Protein AF-G3Y6K0-F1 (afdb_monomer_lite)

Foldseek 3Di:
DQVPLVVLCVVVVNQADQEAEDADDDPVVVSSVSRHGVNHEYEYQDDDDDPDNYDNDDLVVCCVPPVPVSVVVVVVVVVCVVVVVDDAWDDEAEDEPVCVVVLVVVVVVPDDGTYYYYDYPDPPDDDPVVVVVCVVCVVVVDDDDDADDDPPDPVSVVVVVVPDDDD

Organism: Aspergillus niger (strain ATCC 1015 / CBS 113.46 / FGSC A1144 / LSHB Ac4 / NCTC 3858a / NRRL 328 / USDA 3528.7) (NCBI:txid380704)

pLDDT: mean 79.9, std 13.68, range [40.19, 97.12]

Structure (mmCIF, N/CA/C/O backbone):
data_AF-G3Y6K0-F1
#
_entry.id   AF-G3Y6K0-F1
#
loop_
_atom_site.group_PDB
_atom_site.id
_atom_site.type_symbol
_atom_site.label_atom_id
_atom_site.label_alt_id
_atom_site.label_comp_id
_atom_site.label_asym_id
_atom_site.label_entity_id
_atom_site.label_seq_id
_atom_site.pdbx_PDB_ins_code
_atom_site.Cartn_x
_atom_site.Cartn_y
_atom_site.Cartn_z
_atom_site.occupancy
_atom_site.B_iso_or_equiv
_atom_site.auth_seq_id
_atom_site.auth_comp_id
_atom_site.auth_asym_id
_atom_site.auth_atom_id
_atom_site.pdbx_PDB_model_num
ATOM 1 N N . VAL A 1 1 ? -18.205 19.307 2.103 1.00 45.44 1 VAL A N 1
ATOM 2 C CA . VAL A 1 1 ? -17.067 18.348 2.089 1.00 45.44 1 VAL A CA 1
ATOM 3 C C . VAL A 1 1 ? -17.139 17.408 3.308 1.00 45.44 1 VAL A C 1
ATOM 5 O O . VAL A 1 1 ? -16.150 17.160 3.973 1.00 45.44 1 VAL A O 1
ATOM 8 N N . GLN A 1 2 ? -18.330 16.873 3.609 1.00 53.91 2 GLN A N 1
ATOM 9 C CA . GLN A 1 2 ? -18.616 16.049 4.804 1.00 53.91 2 GLN A CA 1
ATOM 10 C C . GLN A 1 2 ? -19.198 14.668 4.451 1.00 53.91 2 GLN A C 1
ATOM 12 O O . GLN A 1 2 ? -19.606 13.932 5.342 1.00 53.91 2 GLN A O 1
ATOM 17 N N . ALA A 1 3 ? -19.242 14.314 3.161 1.00 67.31 3 ALA A N 1
ATOM 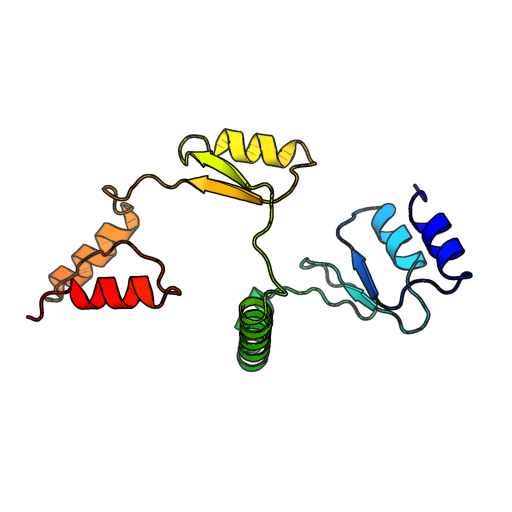18 C CA . ALA A 1 3 ? -20.104 13.247 2.652 1.00 67.31 3 ALA A CA 1
ATOM 19 C C . ALA A 1 3 ? -19.874 11.870 3.300 1.00 67.31 3 ALA A C 1
ATOM 21 O O . ALA A 1 3 ? -20.823 11.105 3.385 1.00 67.31 3 ALA A O 1
ATOM 22 N N . PHE A 1 4 ? -18.664 11.564 3.788 1.00 87.50 4 PHE A N 1
ATOM 23 C CA . PHE A 1 4 ? -18.390 10.296 4.476 1.00 87.50 4 PHE A CA 1
ATOM 24 C C . PHE A 1 4 ? -18.481 10.378 6.007 1.00 87.50 4 PHE A C 1
ATOM 26 O O . PHE A 1 4 ? -18.790 9.375 6.642 1.00 87.50 4 PHE A O 1
ATOM 33 N N . CYS A 1 5 ? -18.209 11.536 6.623 1.00 88.69 5 CYS A N 1
ATOM 34 C CA . CYS A 1 5 ? -18.057 11.580 8.079 1.00 88.69 5 CYS A CA 1
ATOM 35 C C . CYS A 1 5 ? -19.418 11.576 8.788 1.00 88.69 5 CYS A C 1
ATOM 37 O O . CYS A 1 5 ? -19.592 10.844 9.753 1.00 88.69 5 CYS A O 1
ATOM 39 N N . SER A 1 6 ? -20.427 12.277 8.255 1.00 89.06 6 SER A N 1
ATOM 40 C CA . SER A 1 6 ? -21.804 12.193 8.771 1.00 89.06 6 SER A CA 1
ATOM 41 C C . SER A 1 6 ? -22.369 10.761 8.776 1.00 89.06 6 SER A C 1
ATOM 43 O O . SER A 1 6 ? -22.760 10.312 9.853 1.00 89.06 6 SER A O 1
ATOM 45 N N . PRO A 1 7 ? -22.364 10.001 7.658 1.00 92.25 7 PRO A N 1
ATOM 46 C CA . PRO A 1 7 ? -22.871 8.627 7.674 1.00 92.25 7 PRO A CA 1
ATOM 47 C C . PRO A 1 7 ? -22.022 7.679 8.533 1.00 92.25 7 PRO A C 1
ATOM 49 O O . PRO A 1 7 ? -22.569 6.755 9.128 1.00 92.25 7 PRO A O 1
ATOM 52 N N . LEU A 1 8 ? -20.707 7.905 8.660 1.00 93.81 8 LEU A N 1
ATOM 53 C CA . LEU A 1 8 ? -19.867 7.131 9.582 1.00 93.81 8 LEU A CA 1
ATOM 54 C C . LEU A 1 8 ? -20.264 7.377 11.040 1.00 93.81 8 LEU A C 1
ATOM 56 O O . LEU A 1 8 ? -20.410 6.430 11.815 1.00 93.81 8 LEU A O 1
ATOM 60 N N . MET A 1 9 ? -20.447 8.639 11.425 1.00 93.12 9 MET A N 1
ATOM 61 C CA . MET A 1 9 ? -20.844 8.991 12.787 1.00 93.12 9 MET A CA 1
ATOM 62 C C . MET A 1 9 ? -22.236 8.451 13.105 1.00 93.12 9 MET A C 1
ATOM 64 O O . MET A 1 9 ? -22.432 7.901 14.181 1.00 93.12 9 MET A O 1
ATOM 68 N N . GLU A 1 10 ? -23.174 8.507 12.163 1.00 94.88 10 GLU A N 1
ATOM 69 C CA . GLU A 1 10 ? -24.494 7.894 12.323 1.00 94.88 10 GLU A CA 1
ATOM 70 C C . GLU A 1 10 ? -24.397 6.374 12.526 1.00 94.88 10 GLU A C 1
ATOM 72 O O . GLU A 1 10 ? -24.895 5.849 13.522 1.00 94.88 10 GLU A O 1
ATOM 77 N N . ALA A 1 11 ? -23.665 5.672 11.655 1.00 95.38 11 ALA A N 1
ATOM 78 C CA . ALA A 1 11 ? -23.485 4.222 11.737 1.00 95.38 11 ALA A CA 1
ATOM 79 C C . ALA A 1 11 ? -22.756 3.759 13.014 1.00 95.38 11 ALA A C 1
ATOM 81 O O . ALA A 1 11 ? -22.893 2.609 13.426 1.00 95.38 11 ALA A O 1
ATOM 82 N N . THR A 1 12 ? -21.983 4.645 13.647 1.00 95.94 12 THR A N 1
ATOM 83 C CA . THR A 1 12 ? -21.234 4.365 14.883 1.00 95.94 12 THR A CA 1
ATOM 84 C C . THR A 1 12 ? -21.890 4.951 16.136 1.00 95.94 12 THR A C 1
ATOM 86 O O . THR A 1 12 ? -21.269 4.955 17.200 1.00 95.94 12 THR A O 1
ATOM 89 N N . GLY A 1 13 ? -23.125 5.464 16.042 1.00 96.00 13 GLY A N 1
ATOM 90 C CA . GLY A 1 13 ? -23.838 6.058 17.180 1.00 96.00 13 GLY A CA 1
ATOM 91 C C . GLY A 1 13 ? -23.130 7.285 17.766 1.00 96.00 13 GLY A C 1
ATOM 92 O O . GLY A 1 13 ? -23.181 7.526 18.968 1.00 96.00 13 GLY A O 1
ATOM 93 N N . GLY A 1 14 ? -22.404 8.023 16.928 1.00 95.00 14 GLY A N 1
ATOM 94 C CA . GLY A 1 14 ? -21.608 9.187 17.301 1.00 95.00 14 GLY A CA 1
ATOM 95 C C . GLY A 1 14 ? -20.246 8.862 17.916 1.00 95.00 14 GLY A C 1
ATOM 96 O O . GLY A 1 14 ? -19.543 9.788 18.313 1.00 95.00 14 GLY A O 1
ATOM 97 N N . ARG A 1 15 ? -19.846 7.585 18.007 1.00 96.19 15 ARG A N 1
ATOM 98 C CA . ARG A 1 15 ? -18.566 7.203 18.626 1.00 96.19 15 ARG A CA 1
ATOM 99 C C . ARG A 1 15 ? -17.359 7.465 17.724 1.00 96.19 15 ARG A C 1
ATOM 101 O O . ARG A 1 15 ? -16.306 7.820 18.242 1.00 96.19 15 ARG A O 1
ATOM 108 N N . GLY A 1 16 ? -17.494 7.255 16.414 1.00 94.69 16 GLY A N 1
ATOM 109 C CA . GLY A 1 16 ? -16.372 7.225 15.471 1.00 94.69 16 GLY A CA 1
ATOM 110 C C . GLY A 1 16 ? -15.698 5.848 15.362 1.00 94.69 16 GLY A C 1
ATOM 111 O O . GLY A 1 16 ? -16.172 4.849 15.915 1.00 94.69 16 GLY A O 1
ATOM 112 N N . ALA A 1 17 ? -14.583 5.789 14.631 1.00 95.19 17 ALA A N 1
ATOM 113 C CA . ALA A 1 17 ? -13.823 4.571 14.345 1.00 95.19 17 ALA A CA 1
ATOM 114 C C . ALA A 1 17 ? -12.556 4.448 15.209 1.00 95.19 17 ALA A C 1
ATOM 116 O O . ALA A 1 17 ? -11.849 5.430 15.432 1.00 95.19 17 ALA A O 1
ATOM 117 N N . ASP A 1 18 ? -12.226 3.229 15.653 1.00 93.75 18 ASP A N 1
ATOM 118 C CA . ASP A 1 18 ? -10.999 2.978 16.428 1.00 93.75 18 ASP A CA 1
ATOM 119 C C . ASP A 1 18 ? -9.732 3.161 15.587 1.00 93.75 18 ASP A C 1
ATOM 121 O O . ASP A 1 18 ? -8.710 3.612 16.098 1.00 93.75 18 ASP A O 1
ATOM 125 N N . ILE A 1 19 ? -9.793 2.812 14.300 1.00 91.50 19 ILE A N 1
ATOM 126 C CA . ILE A 1 19 ? -8.698 2.967 13.344 1.00 91.50 19 ILE A CA 1
ATOM 127 C C . ILE A 1 19 ? -9.244 3.629 12.083 1.00 91.50 19 ILE A C 1
ATOM 129 O O . ILE A 1 19 ? -10.171 3.115 11.460 1.00 91.50 19 ILE A O 1
ATOM 133 N N . VAL A 1 20 ? -8.637 4.744 11.685 1.00 90.81 20 VAL A N 1
ATOM 134 C CA . VAL A 1 20 ? -8.901 5.411 10.406 1.00 90.81 20 VAL A CA 1
ATOM 135 C C . VAL A 1 20 ? -7.660 5.267 9.534 1.00 90.81 20 VAL A C 1
ATOM 137 O O . VAL A 1 20 ? -6.587 5.712 9.923 1.00 90.81 20 VAL A O 1
ATOM 140 N N . SER A 1 21 ? -7.779 4.651 8.358 1.00 87.56 21 SER A N 1
ATOM 141 C CA . SER A 1 21 ? -6.713 4.671 7.349 1.00 87.56 21 SER A CA 1
ATOM 142 C C . SER A 1 21 ? -7.031 5.759 6.329 1.00 87.56 21 SER A C 1
ATOM 144 O O . SER A 1 21 ? -8.035 5.667 5.626 1.00 87.56 21 SER A O 1
ATOM 146 N N . ASN A 1 22 ? -6.225 6.819 6.294 1.00 86.12 22 ASN A N 1
ATOM 147 C CA . ASN A 1 22 ? -6.478 7.992 5.465 1.00 86.12 22 ASN A CA 1
ATOM 148 C C . ASN A 1 22 ? -5.469 8.093 4.322 1.00 86.12 22 ASN A C 1
ATOM 150 O O . ASN A 1 22 ? -4.272 7.984 4.543 1.00 86.12 22 ASN A O 1
ATOM 154 N N . SER A 1 23 ? -5.957 8.390 3.121 1.00 81.00 23 SER A N 1
ATOM 155 C CA . SER A 1 23 ? -5.142 8.782 1.962 1.00 81.00 23 SER A CA 1
ATOM 156 C C . SER A 1 23 ? -5.647 10.077 1.313 1.00 81.00 23 SER A C 1
ATOM 158 O O . SER A 1 23 ? -5.286 10.394 0.182 1.00 81.00 23 SER A O 1
ATOM 160 N N . LEU A 1 24 ? -6.550 10.793 1.992 1.00 84.62 24 LEU A N 1
ATOM 161 C CA . LEU A 1 24 ? -7.163 12.027 1.511 1.00 84.62 24 LEU A CA 1
ATOM 162 C C . LEU A 1 24 ? -6.365 13.237 2.001 1.00 84.62 24 LEU A C 1
ATOM 164 O O . LEU A 1 24 ? -5.810 13.218 3.098 1.00 84.62 24 LEU A O 1
ATOM 168 N N . ALA A 1 25 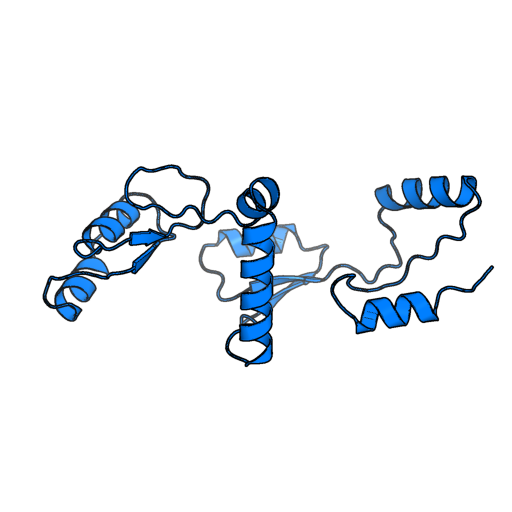? -6.361 14.308 1.207 1.00 81.62 25 ALA A N 1
ATOM 169 C CA . ALA A 1 25 ? -5.648 15.547 1.505 1.00 81.62 25 ALA A CA 1
ATOM 170 C C . ALA A 1 25 ? -6.601 16.725 1.785 1.00 81.62 25 ALA A C 1
ATOM 172 O O . ALA A 1 25 ? -7.801 16.684 1.491 1.00 81.62 25 ALA A O 1
ATOM 173 N N . GLY A 1 26 ? -6.047 17.809 2.334 1.00 84.81 26 GLY A N 1
ATOM 174 C CA . GLY A 1 26 ? -6.755 19.077 2.525 1.00 84.81 26 GLY A CA 1
ATOM 175 C C . GLY A 1 26 ? -7.953 18.965 3.483 1.00 84.81 26 GLY A C 1
ATOM 176 O O . GLY A 1 26 ? -7.861 18.284 4.501 1.00 84.81 26 GLY A O 1
ATOM 177 N N . PRO A 1 27 ? -9.105 19.598 3.189 1.00 86.12 27 PRO A N 1
ATOM 178 C CA . PRO A 1 27 ? -10.272 19.567 4.078 1.00 86.12 27 PRO A CA 1
ATOM 179 C C . PRO A 1 27 ? -10.793 18.158 4.400 1.00 86.12 27 PRO A C 1
ATOM 181 O O . PRO A 1 27 ? -11.389 17.950 5.456 1.00 86.12 27 PRO A O 1
ATOM 184 N N . LEU A 1 28 ? -10.564 17.186 3.510 1.0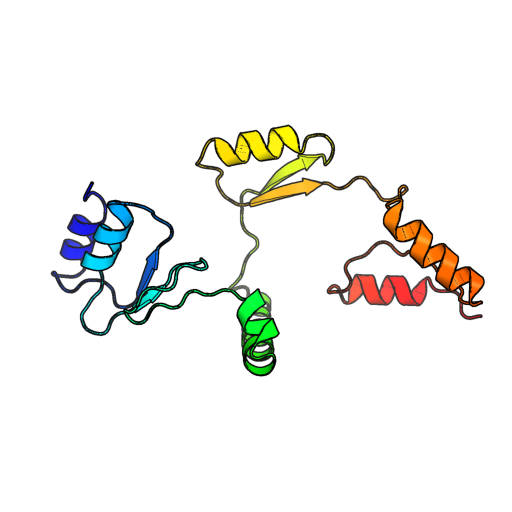0 87.00 28 LEU A N 1
ATOM 185 C CA . LEU A 1 28 ? -10.970 15.799 3.728 1.00 87.00 28 LEU A CA 1
ATOM 186 C C . LEU A 1 28 ? -10.087 15.081 4.758 1.00 87.00 28 LEU A C 1
ATOM 188 O O . LEU A 1 28 ? -10.607 14.250 5.493 1.00 87.00 28 LEU A O 1
ATOM 192 N N . LEU A 1 29 ? -8.805 15.446 4.881 1.00 85.81 29 LEU A N 1
ATOM 193 C CA . LEU A 1 29 ? -7.928 14.948 5.949 1.00 85.81 29 LEU A CA 1
ATOM 194 C C . LEU A 1 29 ? -8.476 15.340 7.328 1.00 85.81 29 LEU A C 1
ATOM 196 O O . LEU A 1 29 ? -8.618 14.500 8.213 1.00 85.81 29 LEU A O 1
ATOM 200 N N . HIS A 1 30 ? -8.844 16.612 7.497 1.00 86.69 30 HIS A N 1
ATOM 201 C CA . HIS A 1 30 ? -9.428 17.097 8.749 1.00 86.69 30 HIS A CA 1
ATOM 202 C C . HIS A 1 30 ? -10.778 16.436 9.051 1.00 86.69 30 HIS A C 1
ATOM 204 O O . HIS A 1 30 ? -11.074 16.140 10.208 1.00 86.69 30 HIS A O 1
ATOM 210 N N . ALA A 1 31 ? -11.578 16.153 8.018 1.00 89.00 31 ALA A N 1
ATOM 211 C CA . ALA A 1 31 ? -12.800 15.373 8.181 1.00 89.00 31 ALA A CA 1
ATOM 212 C C . ALA A 1 31 ? -12.501 13.941 8.665 1.00 89.00 31 ALA A C 1
ATOM 214 O O . ALA A 1 31 ? -13.204 13.446 9.540 1.00 89.00 31 ALA A O 1
ATOM 215 N N . SER A 1 32 ? -11.433 13.300 8.174 1.00 90.00 32 SER A N 1
ATOM 216 C CA . SER A 1 32 ? -11.008 11.971 8.639 1.00 90.00 32 SER A CA 1
ATOM 217 C C . SER A 1 32 ? -10.622 11.980 10.122 1.00 90.00 32 SER A C 1
ATOM 219 O O . SER A 1 32 ? -10.907 11.015 10.828 1.00 90.00 32 SER A O 1
ATOM 221 N N . TRP A 1 33 ? -10.036 13.074 10.627 1.00 88.94 33 TRP A N 1
ATOM 222 C CA . TRP A 1 33 ? -9.705 13.225 12.053 1.00 88.94 33 TRP A CA 1
ATOM 223 C C . TRP A 1 33 ? -10.940 13.295 12.945 1.00 88.94 33 TRP A C 1
ATOM 225 O O . TRP A 1 33 ? -10.970 12.667 13.999 1.00 88.94 33 TRP A O 1
ATOM 235 N N . ALA A 1 34 ? -11.973 14.020 12.511 1.00 89.75 34 ALA A N 1
ATOM 236 C CA . ALA A 1 34 ? -13.228 14.138 13.255 1.00 89.75 34 ALA A CA 1
ATOM 237 C C . ALA A 1 34 ? -13.979 12.799 13.391 1.00 89.75 34 ALA A C 1
ATOM 239 O O . ALA A 1 34 ? -14.863 12.665 14.231 1.00 89.75 34 ALA A O 1
ATOM 240 N N . CYS A 1 35 ? -13.614 11.817 12.570 1.00 92.75 35 CYS A N 1
ATOM 241 C CA . CYS A 1 35 ? -14.183 10.480 12.550 1.00 92.75 35 CYS A CA 1
ATOM 242 C C . CYS A 1 35 ? -13.445 9.482 13.480 1.00 92.75 35 CYS A C 1
ATOM 244 O O . CYS A 1 35 ? -13.855 8.323 13.564 1.00 92.75 35 CYS A O 1
ATOM 246 N N . VAL A 1 36 ? -12.367 9.884 14.170 1.00 93.50 36 VAL A N 1
ATOM 247 C CA . VAL A 1 36 ? -11.600 9.011 15.082 1.00 93.50 36 VAL A CA 1
ATOM 248 C C . VAL A 1 36 ? -12.267 8.958 16.461 1.00 93.50 36 VAL A C 1
ATOM 250 O O . VAL A 1 36 ? -12.520 9.989 17.080 1.00 93.50 36 VAL A O 1
ATOM 253 N N . ALA A 1 37 ? -12.522 7.750 16.964 1.00 95.06 37 ALA A N 1
ATOM 254 C CA . ALA A 1 37 ? -13.079 7.532 18.297 1.00 95.06 37 ALA A CA 1
ATOM 255 C C . ALA A 1 37 ? -12.084 7.903 19.417 1.00 95.06 37 ALA A C 1
ATOM 257 O O . ALA A 1 37 ? -10.870 7.910 19.189 1.00 95.06 37 ALA A O 1
ATOM 258 N N . PRO A 1 38 ? -12.548 8.141 20.661 1.00 92.25 38 PRO A N 1
ATOM 259 C CA . PRO A 1 38 ? -11.655 8.262 21.813 1.00 92.25 38 PRO A CA 1
ATOM 260 C C . PRO A 1 38 ? -10.664 7.089 21.886 1.00 92.25 38 PRO A C 1
ATOM 262 O O . PRO A 1 38 ? -11.065 5.932 21.781 1.00 92.25 38 PRO A O 1
ATOM 265 N N . PHE A 1 39 ? -9.373 7.393 22.065 1.00 89.62 39 PHE A N 1
ATOM 266 C CA . PHE A 1 39 ? -8.246 6.434 22.056 1.00 89.62 39 PHE A CA 1
ATOM 267 C C . PHE A 1 39 ? -7.959 5.735 20.712 1.00 89.62 39 PHE A C 1
ATOM 269 O O . PHE A 1 39 ? -7.061 4.883 20.630 1.00 89.62 39 PHE A O 1
ATOM 276 N N . GLY A 1 40 ? -8.678 6.117 19.656 1.00 89.00 40 GLY A N 1
ATOM 277 C CA . GLY A 1 40 ? -8.449 5.656 18.298 1.00 89.00 40 GLY A CA 1
ATOM 278 C C . GLY A 1 40 ? -7.151 6.190 17.693 1.00 89.00 40 GLY A C 1
ATOM 279 O O . GLY A 1 40 ? -6.459 7.037 18.265 1.00 89.00 40 GLY A O 1
ATOM 280 N N . LYS A 1 41 ? -6.790 5.649 16.530 1.00 87.50 41 LYS A N 1
ATOM 281 C CA . LYS A 1 41 ? -5.569 6.003 15.795 1.00 87.50 41 LYS A CA 1
ATOM 282 C C . LYS A 1 41 ? -5.909 6.308 14.351 1.00 87.50 41 LYS A C 1
ATOM 284 O O . LYS A 1 41 ? -6.785 5.676 13.762 1.00 87.50 41 LYS A O 1
ATOM 289 N N . ILE A 1 42 ? -5.158 7.231 13.774 1.00 86.25 42 ILE A N 1
ATOM 290 C CA . ILE A 1 42 ? -5.158 7.447 12.337 1.00 86.25 42 ILE A CA 1
ATOM 291 C C . ILE A 1 42 ? -3.839 6.946 11.751 1.00 86.25 42 ILE A C 1
ATOM 293 O O . ILE A 1 42 ? -2.762 7.179 12.298 1.00 86.25 42 ILE A O 1
ATOM 297 N N . ILE A 1 43 ? -3.945 6.210 10.653 1.00 84.88 43 ILE A N 1
ATOM 298 C CA . ILE A 1 43 ? -2.829 5.668 9.889 1.00 84.88 43 ILE A CA 1
ATOM 299 C C . ILE A 1 43 ? -2.845 6.367 8.538 1.00 84.88 43 ILE A C 1
ATOM 301 O O . ILE A 1 43 ? -3.840 6.298 7.815 1.00 84.88 43 ILE A O 1
ATOM 305 N N . GLU A 1 44 ? -1.743 7.011 8.188 1.00 75.12 44 GLU A N 1
ATOM 306 C CA . GLU A 1 44 ? -1.572 7.667 6.897 1.00 75.12 44 GLU A CA 1
ATOM 307 C C . GLU A 1 44 ? -0.344 7.058 6.211 1.00 75.12 44 GLU A C 1
ATOM 309 O O . GLU A 1 44 ? 0.749 7.062 6.782 1.00 75.12 44 GLU A O 1
ATOM 314 N N . PRO A 1 45 ? -0.485 6.491 5.007 1.00 63.06 45 PRO A N 1
ATOM 315 C CA . PRO A 1 45 ? 0.659 6.060 4.230 1.00 63.06 45 PRO A CA 1
ATOM 316 C C . PRO A 1 45 ? 1.351 7.303 3.650 1.00 63.06 45 PRO A C 1
ATOM 318 O O . PRO A 1 45 ? 0.901 7.865 2.653 1.00 63.06 45 PRO A O 1
ATOM 321 N N . GLY A 1 46 ? 2.433 7.756 4.289 1.00 56.75 46 GLY A N 1
ATOM 322 C CA . GLY A 1 46 ? 3.229 8.894 3.823 1.00 56.75 46 GLY A CA 1
ATOM 323 C C . GLY A 1 46 ? 4.176 9.477 4.878 1.00 56.75 46 GLY A C 1
ATOM 324 O O . GLY A 1 46 ? 4.010 9.264 6.076 1.00 56.75 46 GLY A O 1
ATOM 325 N N . ASN A 1 47 ? 5.167 10.244 4.418 1.00 51.56 47 ASN A N 1
ATOM 326 C CA . ASN A 1 47 ? 6.242 10.846 5.225 1.00 51.56 47 ASN A CA 1
ATOM 327 C C . ASN A 1 47 ? 5.824 12.153 5.947 1.00 51.56 47 ASN A C 1
ATOM 329 O O . ASN A 1 47 ? 6.602 13.099 6.043 1.00 51.56 47 ASN A O 1
ATOM 333 N N . HIS A 1 48 ? 4.573 12.273 6.402 1.00 49.50 48 HIS A N 1
ATOM 334 C CA . HIS A 1 48 ? 4.102 13.503 7.052 1.00 49.50 48 HIS A CA 1
ATOM 335 C C . HIS A 1 48 ? 3.974 13.322 8.564 1.00 49.50 48 HIS A C 1
ATOM 337 O O . HIS A 1 48 ? 3.021 12.757 9.076 1.00 49.50 48 HIS A O 1
ATOM 343 N N . SER A 1 49 ? 4.957 13.836 9.294 1.00 44.44 49 SER A N 1
ATOM 344 C CA . SER A 1 49 ? 5.064 13.766 10.751 1.00 44.44 49 SER A CA 1
ATOM 345 C C . SER A 1 49 ? 4.048 14.671 11.466 1.00 44.44 49 SER A C 1
ATOM 347 O O . SER A 1 49 ? 4.346 15.838 11.719 1.00 44.44 49 SER A O 1
ATOM 349 N N . PHE A 1 50 ? 2.880 14.159 11.878 1.00 43.16 50 PHE A N 1
ATOM 350 C CA . PHE A 1 50 ? 1.978 14.898 12.781 1.00 43.16 50 PHE A CA 1
ATOM 351 C C . PHE A 1 50 ? 1.614 14.123 14.058 1.00 43.16 50 PHE A C 1
ATOM 353 O O . PHE A 1 50 ? 1.496 12.907 14.084 1.00 43.16 50 PHE A O 1
ATOM 360 N N . LYS A 1 51 ? 1.495 14.854 15.174 1.00 41.03 51 LYS A N 1
ATOM 361 C CA . LYS A 1 51 ? 1.577 14.360 16.563 1.00 41.03 51 LYS A CA 1
ATOM 362 C C . LYS A 1 51 ? 0.230 13.931 17.178 1.00 41.03 51 LYS A C 1
ATOM 364 O O . LYS A 1 51 ? -0.151 14.451 18.224 1.00 41.03 51 LYS A O 1
ATOM 369 N N . ILE A 1 52 ? -0.477 12.972 16.579 1.00 40.19 52 ILE A N 1
ATOM 370 C CA . ILE A 1 52 ? -1.600 12.262 17.232 1.00 40.19 52 ILE A CA 1
ATOM 371 C C . ILE A 1 52 ? -1.522 10.792 16.825 1.00 40.19 52 ILE A C 1
ATOM 373 O O . ILE A 1 52 ? -1.942 10.485 15.720 1.00 40.19 52 ILE A O 1
ATOM 377 N N . ALA A 1 53 ? -0.941 9.923 17.671 1.00 43.12 53 ALA A N 1
ATOM 378 C CA . ALA A 1 53 ? -0.729 8.479 17.433 1.00 43.12 53 ALA A CA 1
ATOM 379 C C . ALA A 1 53 ? -0.696 8.094 15.938 1.00 43.12 53 ALA A C 1
ATOM 381 O O . ALA A 1 53 ? -1.489 7.278 15.467 1.00 43.12 53 ALA A O 1
ATOM 382 N N . PHE A 1 54 ? 0.174 8.785 15.203 1.00 49.56 54 PHE A N 1
ATOM 383 C CA . PHE A 1 54 ? 0.198 8.797 13.754 1.00 49.56 54 PHE A CA 1
ATOM 384 C C . PHE A 1 54 ? 1.245 7.791 13.331 1.00 49.56 54 PHE A C 1
ATOM 386 O O . PHE A 1 54 ? 2.431 7.958 13.619 1.00 49.56 54 PHE A O 1
ATOM 393 N N . PHE A 1 55 ? 0.804 6.724 12.682 1.00 50.81 55 PHE A N 1
ATOM 394 C CA . PHE A 1 55 ? 1.722 5.763 12.097 1.00 50.81 55 PHE A CA 1
ATOM 395 C C . PHE A 1 55 ? 1.882 6.128 10.629 1.00 50.81 55 PHE A C 1
ATOM 397 O O . PHE A 1 55 ? 1.149 5.627 9.778 1.00 50.81 55 PHE A O 1
ATOM 404 N N . GLY A 1 56 ? 2.835 7.022 10.355 1.00 51.69 56 GLY A N 1
ATOM 405 C CA . GLY A 1 56 ? 3.423 7.121 9.027 1.00 51.69 56 GLY A CA 1
ATOM 406 C C . GLY A 1 56 ? 4.134 5.802 8.759 1.00 51.69 56 GLY A C 1
ATOM 407 O O . GLY A 1 56 ? 5.209 5.560 9.303 1.00 51.69 56 GLY A O 1
ATOM 408 N N . MET A 1 57 ? 3.493 4.892 8.025 1.00 58.72 57 MET A N 1
ATOM 409 C CA . MET A 1 57 ? 4.108 3.606 7.700 1.00 58.72 57 MET A CA 1
ATOM 410 C C . MET A 1 57 ? 4.937 3.751 6.434 1.00 58.72 57 MET A C 1
ATOM 412 O O . MET A 1 57 ? 4.435 3.586 5.324 1.00 58.72 57 MET A O 1
ATOM 416 N N . ASP A 1 58 ? 6.219 4.038 6.627 1.00 67.69 58 ASP A N 1
ATOM 417 C CA . ASP A 1 58 ? 7.236 3.865 5.603 1.00 67.69 58 ASP A CA 1
ATOM 418 C C . ASP A 1 58 ? 7.988 2.555 5.874 1.00 67.69 58 ASP A C 1
ATOM 420 O O . ASP A 1 58 ? 8.820 2.458 6.778 1.00 67.69 58 ASP A O 1
ATOM 424 N N . LEU A 1 59 ? 7.663 1.514 5.101 1.00 68.62 59 LEU A N 1
ATOM 425 C CA . LEU A 1 59 ? 8.319 0.209 5.220 1.00 68.62 59 LEU A CA 1
ATOM 426 C C . LEU A 1 59 ? 9.815 0.276 4.887 1.00 68.62 59 LEU A C 1
ATOM 428 O O . LEU A 1 59 ? 10.575 -0.545 5.396 1.00 68.62 59 LEU A O 1
ATOM 432 N N . PHE A 1 60 ? 10.239 1.242 4.067 1.00 72.50 60 PHE A N 1
ATOM 433 C CA . PHE A 1 60 ? 11.647 1.457 3.757 1.00 72.50 60 PHE A CA 1
ATOM 434 C C . PHE A 1 60 ? 12.374 2.087 4.947 1.00 72.50 60 PHE A C 1
ATOM 436 O O . PHE A 1 60 ? 13.443 1.617 5.327 1.00 72.50 60 PHE A O 1
ATOM 443 N N . GLN A 1 61 ? 11.761 3.069 5.609 1.00 74.19 61 GLN A N 1
ATOM 444 C CA . GLN A 1 61 ? 12.322 3.640 6.836 1.00 74.19 61 GLN A CA 1
ATOM 445 C C . GLN A 1 61 ? 12.390 2.599 7.965 1.00 74.19 61 GLN A C 1
ATOM 447 O O . GLN A 1 61 ? 13.407 2.494 8.644 1.00 74.19 61 GLN A O 1
ATOM 452 N N . ILE A 1 62 ? 11.357 1.759 8.121 1.00 76.75 62 ILE A N 1
ATOM 453 C CA . ILE A 1 62 ? 11.371 0.650 9.092 1.00 76.75 62 ILE A CA 1
ATOM 454 C C . ILE A 1 62 ? 12.517 -0.325 8.796 1.00 76.75 62 ILE A C 1
ATOM 456 O O . ILE A 1 62 ? 13.177 -0.780 9.726 1.00 76.75 62 ILE A O 1
ATOM 460 N N . TYR A 1 63 ? 12.770 -0.636 7.521 1.00 76.31 63 TYR A N 1
ATOM 461 C CA . TYR A 1 63 ? 13.904 -1.469 7.122 1.00 76.31 63 TYR A CA 1
ATOM 462 C C . TYR A 1 63 ? 15.250 -0.851 7.528 1.00 76.31 63 TYR A C 1
ATOM 464 O O . TYR A 1 63 ? 16.093 -1.556 8.081 1.00 76.31 63 TYR A O 1
ATOM 472 N N . LEU A 1 64 ? 15.434 0.453 7.291 1.00 80.19 64 LEU A N 1
ATOM 473 C CA . LEU A 1 64 ? 16.670 1.163 7.636 1.00 80.19 64 LEU A CA 1
ATOM 474 C C . LEU A 1 64 ? 16.888 1.265 9.151 1.00 80.19 64 LEU A C 1
ATOM 476 O O . LEU A 1 64 ? 18.005 1.063 9.623 1.00 80.19 64 LEU A O 1
ATOM 480 N N . ASP A 1 65 ? 15.831 1.555 9.909 1.00 83.00 65 ASP A N 1
ATOM 481 C CA . ASP A 1 65 ? 15.937 1.832 11.344 1.00 83.00 65 ASP A CA 1
ATOM 482 C C . ASP A 1 65 ? 15.900 0.566 12.201 1.00 83.00 65 ASP A C 1
ATOM 484 O O . ASP A 1 65 ? 16.521 0.506 13.265 1.00 83.00 65 ASP A O 1
ATOM 488 N N . ASN A 1 66 ? 15.126 -0.445 11.792 1.00 85.06 66 ASN A N 1
ATOM 489 C CA . ASN A 1 66 ? 14.909 -1.640 12.595 1.00 85.06 66 ASN A CA 1
ATOM 490 C C . ASN A 1 66 ? 14.554 -2.873 11.751 1.00 85.06 66 ASN A C 1
ATOM 492 O O . ASN A 1 66 ? 13.390 -3.266 11.609 1.00 85.06 66 ASN A O 1
ATOM 496 N N . VAL A 1 67 ? 15.601 -3.555 11.289 1.00 87.19 67 VAL A N 1
ATOM 497 C CA . VAL A 1 67 ? 15.496 -4.800 10.515 1.00 87.19 67 VAL A CA 1
ATOM 498 C C . VAL A 1 67 ? 14.681 -5.895 11.221 1.00 87.19 67 VAL A C 1
ATOM 500 O O . VAL A 1 67 ? 13.947 -6.624 10.566 1.00 87.19 67 VAL A O 1
ATOM 503 N N . MET A 1 68 ? 14.709 -5.975 12.558 1.00 89.31 68 MET A N 1
ATOM 504 C CA . MET A 1 68 ? 13.949 -6.992 13.302 1.00 89.31 68 MET A CA 1
ATOM 505 C C . MET A 1 68 ? 12.434 -6.781 13.192 1.00 89.31 68 MET A C 1
ATOM 507 O O . MET A 1 68 ? 11.671 -7.743 13.076 1.00 89.31 68 MET A O 1
ATOM 511 N N . ILE A 1 69 ? 11.981 -5.522 13.224 1.00 87.56 69 ILE A N 1
ATOM 512 C CA . ILE A 1 69 ? 10.568 -5.186 13.004 1.00 87.56 69 ILE A CA 1
ATOM 513 C C . ILE A 1 69 ? 10.197 -5.473 11.551 1.00 87.56 69 ILE A C 1
ATOM 515 O O . ILE A 1 69 ? 9.159 -6.086 11.302 1.00 87.56 69 ILE A O 1
ATOM 519 N N . TYR A 1 70 ? 11.051 -5.075 10.607 1.00 83.62 70 TYR A N 1
ATOM 520 C CA . TYR A 1 70 ? 10.843 -5.341 9.187 1.00 83.62 70 TYR A CA 1
ATOM 521 C C . TYR A 1 70 ? 10.670 -6.842 8.903 1.00 83.62 70 TYR A C 1
ATOM 523 O O . TYR A 1 70 ? 9.668 -7.244 8.310 1.00 83.62 70 TYR A O 1
ATOM 531 N N . ASP A 1 71 ? 11.574 -7.684 9.404 1.00 88.00 71 ASP A N 1
ATOM 532 C CA . ASP A 1 71 ? 11.525 -9.138 9.221 1.00 88.00 71 ASP A CA 1
ATOM 533 C C . ASP A 1 71 ? 10.248 -9.748 9.809 1.00 88.00 71 ASP A C 1
ATOM 535 O O . ASP A 1 71 ? 9.615 -10.608 9.190 1.00 88.00 71 ASP A O 1
ATOM 539 N N . SER A 1 72 ? 9.819 -9.271 10.981 1.00 91.75 72 SER A N 1
ATOM 540 C CA . SER A 1 72 ? 8.555 -9.683 11.599 1.00 91.75 72 SER A CA 1
ATOM 541 C C . SER A 1 72 ? 7.346 -9.337 10.718 1.00 91.75 72 SER A C 1
ATOM 543 O O . SER A 1 72 ? 6.467 -10.177 10.498 1.00 91.75 72 SER A O 1
ATOM 545 N N . VAL A 1 73 ? 7.322 -8.128 10.147 1.00 88.81 73 VAL A N 1
ATOM 546 C CA . VAL A 1 73 ? 6.267 -7.679 9.225 1.00 88.81 73 VAL A CA 1
ATOM 547 C C . VAL A 1 73 ? 6.255 -8.526 7.952 1.00 88.81 73 VAL A C 1
ATOM 549 O O . VAL A 1 73 ? 5.199 -9.032 7.568 1.00 88.81 73 VAL A O 1
ATOM 552 N N . ILE A 1 74 ? 7.410 -8.744 7.319 1.00 89.00 74 ILE A N 1
ATOM 553 C CA . ILE A 1 74 ? 7.519 -9.561 6.102 1.00 89.00 74 ILE A CA 1
ATOM 554 C C . ILE A 1 74 ? 7.104 -11.010 6.363 1.00 89.00 74 ILE A C 1
ATOM 556 O O . ILE A 1 74 ? 6.363 -11.596 5.564 1.00 89.00 74 ILE A O 1
ATOM 560 N N . LYS A 1 75 ? 7.511 -11.587 7.498 1.00 93.56 75 LYS A N 1
ATOM 561 C CA . LYS A 1 75 ? 7.079 -12.926 7.906 1.00 93.56 75 LYS A CA 1
ATOM 562 C C . LYS A 1 75 ? 5.559 -12.991 8.021 1.00 93.56 75 LYS A C 1
ATOM 564 O O . LYS A 1 75 ? 4.942 -13.893 7.455 1.00 93.56 75 LYS A O 1
ATOM 569 N N . ARG A 1 76 ? 4.942 -12.003 8.674 1.00 94.19 76 ARG A N 1
ATOM 570 C CA . ARG A 1 76 ? 3.486 -11.950 8.830 1.00 94.19 76 ARG A CA 1
ATOM 571 C C . ARG A 1 76 ? 2.757 -11.799 7.495 1.00 94.19 76 ARG A C 1
ATOM 573 O O . ARG A 1 76 ? 1.749 -12.467 7.276 1.00 94.19 76 ARG A O 1
ATOM 580 N N . ILE A 1 77 ? 3.268 -10.962 6.592 1.00 90.81 77 ILE A N 1
ATOM 581 C CA . ILE A 1 77 ? 2.734 -10.815 5.229 1.00 90.81 77 ILE A CA 1
ATOM 582 C C . ILE A 1 77 ? 2.805 -12.155 4.485 1.00 90.81 77 ILE A C 1
ATOM 584 O O . ILE A 1 77 ? 1.829 -12.566 3.864 1.00 90.81 77 ILE A O 1
ATOM 588 N N . THR A 1 78 ? 3.929 -12.865 4.593 1.00 92.50 78 THR A N 1
ATOM 589 C CA . THR A 1 78 ? 4.125 -14.173 3.949 1.00 92.50 78 THR A CA 1
ATOM 590 C C . THR A 1 78 ? 3.146 -15.219 4.483 1.00 92.50 78 THR A C 1
ATOM 592 O O . THR A 1 78 ? 2.557 -15.969 3.708 1.00 92.50 78 THR A O 1
ATOM 595 N N . GLU A 1 79 ? 2.921 -15.256 5.799 1.00 96.19 79 GLU A N 1
ATOM 596 C CA . GLU A 1 79 ? 1.922 -16.135 6.419 1.00 96.19 79 GLU A CA 1
ATOM 597 C C . GLU A 1 79 ? 0.510 -15.854 5.890 1.00 96.19 79 GLU A C 1
ATOM 599 O O . GLU A 1 79 ? -0.174 -16.779 5.458 1.00 96.19 79 GLU A O 1
ATOM 604 N N . LEU A 1 80 ? 0.093 -14.584 5.875 1.00 94.38 80 LEU A N 1
ATOM 605 C CA . LEU A 1 80 ? -1.227 -14.171 5.385 1.00 94.38 80 LEU A CA 1
ATOM 606 C C . LEU A 1 80 ? -1.410 -14.462 3.890 1.00 94.38 80 LEU A C 1
ATOM 608 O O . LEU A 1 80 ? -2.503 -14.824 3.454 1.00 94.38 80 LEU A O 1
ATOM 612 N N . TYR A 1 81 ? -0.344 -14.328 3.101 1.00 93.31 81 TYR A N 1
ATOM 613 C CA . TYR A 1 81 ? -0.341 -14.716 1.695 1.00 93.31 81 TYR A CA 1
ATOM 614 C C . TYR A 1 81 ? -0.530 -16.226 1.527 1.00 93.31 81 TYR A C 1
ATOM 616 O O . TYR A 1 81 ? -1.417 -16.655 0.793 1.00 93.31 81 TYR A O 1
ATOM 624 N N . ASN A 1 82 ? 0.237 -17.038 2.259 1.00 94.31 82 ASN A N 1
ATOM 625 C CA . ASN A 1 82 ? 0.131 -18.499 2.205 1.00 94.31 82 ASN A CA 1
ATOM 626 C C . ASN A 1 82 ? -1.234 -19.015 2.690 1.00 94.31 82 ASN A C 1
ATOM 628 O O . ASN A 1 82 ? -1.696 -20.057 2.234 1.00 94.31 82 ASN A O 1
ATOM 632 N N . GLN A 1 83 ? -1.888 -18.283 3.595 1.00 97.12 83 GLN A N 1
ATOM 633 C CA . GLN A 1 83 ? -3.251 -18.560 4.061 1.00 97.12 83 GLN A CA 1
ATOM 634 C C . GLN A 1 83 ? -4.337 -18.116 3.065 1.00 97.12 83 GLN A C 1
ATOM 636 O O . GLN A 1 83 ? -5.512 -18.413 3.267 1.00 97.12 83 GLN A O 1
ATOM 641 N N . GLY A 1 84 ? -3.969 -17.406 1.994 1.00 93.94 84 GLY A N 1
ATOM 642 C CA . GLY A 1 84 ? -4.906 -16.883 1.000 1.00 93.94 84 GLY A CA 1
ATOM 643 C C . GLY A 1 84 ? -5.654 -15.620 1.439 1.00 93.94 84 GLY A C 1
ATOM 644 O O . GLY A 1 84 ? -6.565 -15.185 0.739 1.00 93.94 84 GLY A O 1
ATOM 645 N N . ASN A 1 85 ? -5.282 -15.001 2.566 1.00 95.81 85 ASN A N 1
ATOM 646 C CA . ASN A 1 85 ? -5.874 -13.736 3.016 1.00 95.81 85 ASN A CA 1
ATOM 647 C C . ASN A 1 85 ? -5.394 -12.541 2.184 1.00 95.81 85 ASN A C 1
ATOM 649 O O . ASN A 1 85 ? -6.106 -11.544 2.076 1.00 95.81 85 ASN A O 1
ATOM 653 N N . ILE A 1 86 ? -4.196 -12.634 1.602 1.00 91.31 86 ILE A N 1
ATOM 654 C CA . ILE A 1 86 ? -3.669 -11.645 0.660 1.00 91.31 86 ILE A CA 1
ATOM 655 C C . ILE A 1 86 ? -3.794 -12.218 -0.746 1.00 91.31 86 ILE A C 1
ATOM 657 O O . ILE A 1 86 ? -3.094 -13.160 -1.114 1.00 91.31 86 ILE A O 1
ATOM 661 N N . ILE A 1 87 ? -4.671 -11.613 -1.542 1.00 89.38 87 ILE A N 1
ATOM 662 C CA . ILE A 1 87 ? -4.880 -11.961 -2.947 1.00 89.38 87 ILE A CA 1
ATOM 663 C C . ILE A 1 87 ? -4.281 -10.889 -3.867 1.00 89.38 87 ILE A C 1
ATOM 665 O O . ILE A 1 87 ? -4.178 -9.724 -3.472 1.00 89.38 87 ILE A O 1
ATOM 669 N N . PRO A 1 88 ? -3.892 -11.239 -5.107 1.00 85.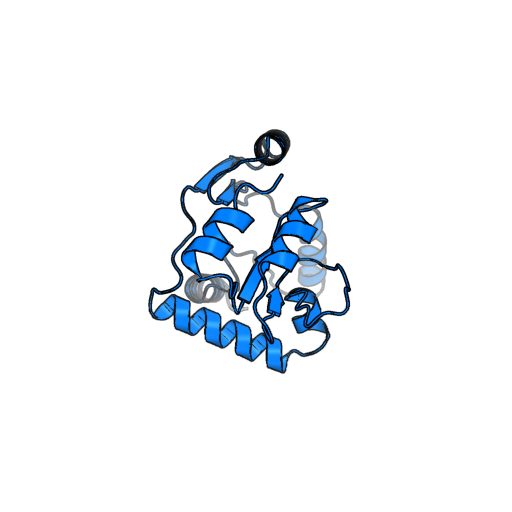38 88 PRO A N 1
ATOM 670 C CA . PRO A 1 88 ? -3.438 -10.254 -6.081 1.00 85.38 88 PRO A CA 1
ATOM 671 C C . PRO A 1 88 ? -4.491 -9.167 -6.328 1.00 85.38 88 PRO A C 1
ATOM 673 O O . PRO A 1 88 ? -5.665 -9.469 -6.545 1.00 85.38 88 PRO A O 1
ATOM 676 N N . ILE A 1 89 ? -4.057 -7.906 -6.361 1.00 84.62 89 ILE A N 1
ATOM 677 C CA . ILE A 1 89 ? -4.926 -6.763 -6.665 1.00 84.62 89 ILE A CA 1
ATOM 678 C C . ILE A 1 89 ? -5.454 -6.892 -8.100 1.00 84.62 89 ILE A C 1
ATOM 680 O O . ILE A 1 89 ? -4.690 -7.148 -9.037 1.00 84.62 89 ILE A O 1
ATOM 684 N N . ARG A 1 90 ? -6.765 -6.702 -8.273 1.00 86.62 90 ARG A N 1
ATOM 685 C CA . ARG A 1 90 ? -7.456 -6.698 -9.568 1.00 86.62 90 ARG A CA 1
ATOM 686 C C . ARG A 1 90 ? -8.373 -5.467 -9.677 1.00 86.62 90 ARG A C 1
ATOM 688 O O . ARG A 1 90 ? -8.896 -5.039 -8.650 1.00 86.62 90 ARG A O 1
ATOM 695 N N . PRO A 1 91 ? -8.594 -4.925 -10.891 1.00 92.00 91 PRO A N 1
ATOM 696 C CA . PRO A 1 91 ? -7.982 -5.325 -12.160 1.00 92.00 91 PRO A CA 1
ATOM 697 C C . PRO A 1 91 ? -6.491 -4.948 -12.236 1.00 92.00 91 PRO A C 1
ATOM 699 O O . PRO A 1 91 ? -5.982 -4.181 -11.419 1.00 92.00 91 PRO A O 1
ATOM 702 N N . VAL A 1 92 ? -5.779 -5.549 -13.193 1.00 88.88 92 VAL A N 1
ATOM 703 C CA . VAL A 1 92 ? -4.417 -5.132 -13.551 1.00 88.88 92 VAL A CA 1
ATOM 704 C C . VAL A 1 92 ? -4.482 -4.470 -14.916 1.00 88.88 92 VAL A C 1
ATOM 706 O O . VAL A 1 92 ? -4.819 -5.133 -15.895 1.00 88.88 92 VAL A O 1
ATOM 709 N N . THR A 1 93 ? -4.145 -3.187 -14.970 1.00 89.44 93 THR A N 1
ATOM 710 C CA . THR A 1 93 ? -3.955 -2.447 -16.218 1.00 89.44 93 THR A CA 1
ATOM 711 C C . THR A 1 93 ? -2.499 -2.598 -16.629 1.00 89.44 93 THR A C 1
ATOM 713 O O . THR A 1 93 ? -1.602 -2.267 -15.854 1.00 89.44 93 THR A O 1
ATOM 716 N N . LEU A 1 94 ? -2.251 -3.136 -17.819 1.00 89.69 94 LEU A N 1
ATOM 717 C CA . LEU A 1 94 ? -0.906 -3.395 -18.319 1.00 89.69 94 LEU A CA 1
ATOM 718 C C . LEU A 1 94 ? -0.575 -2.428 -19.456 1.00 89.69 94 LEU A C 1
ATOM 720 O O . LEU A 1 94 ? -1.335 -2.350 -20.414 1.00 89.69 94 LEU A O 1
ATOM 724 N N . PHE A 1 95 ? 0.567 -1.756 -19.353 1.00 85.94 95 PHE A N 1
ATOM 725 C CA . PHE A 1 95 ? 1.173 -0.984 -20.440 1.00 85.94 95 PHE A CA 1
ATOM 726 C C . PHE A 1 95 ? 2.499 -1.630 -20.840 1.00 85.94 95 PHE A C 1
ATOM 728 O O . PHE A 1 95 ? 3.160 -2.252 -20.004 1.00 85.94 95 PHE A O 1
ATOM 735 N N . GLU A 1 96 ? 2.913 -1.476 -22.092 1.00 88.38 96 GLU A N 1
ATOM 736 C CA . GLU A 1 96 ? 4.263 -1.848 -22.510 1.00 88.38 96 GLU A CA 1
ATOM 737 C C . GLU A 1 96 ? 5.274 -0.808 -22.004 1.00 88.38 96 GLU A C 1
ATOM 739 O O . GLU A 1 96 ? 4.939 0.358 -21.794 1.00 88.38 96 GLU A O 1
ATOM 744 N N . ALA A 1 97 ? 6.532 -1.199 -21.785 1.00 84.12 97 ALA A N 1
ATOM 745 C CA . ALA A 1 97 ? 7.541 -0.278 -21.247 1.00 84.12 97 ALA A CA 1
ATOM 746 C C . ALA A 1 97 ? 7.774 0.960 -22.129 1.00 84.12 97 ALA A C 1
ATOM 748 O O . ALA A 1 97 ? 8.104 2.026 -21.611 1.00 84.12 97 ALA A O 1
ATOM 749 N N . HIS A 1 98 ? 7.588 0.839 -23.447 1.00 82.50 98 HIS A N 1
ATOM 750 C CA . HIS A 1 98 ? 7.703 1.975 -24.363 1.00 82.50 98 HIS A CA 1
ATOM 751 C C . HIS A 1 98 ? 6.527 2.963 -24.246 1.00 82.50 98 HIS A C 1
ATOM 753 O O . HIS A 1 98 ? 6.682 4.127 -24.607 1.00 82.50 98 HIS A O 1
ATOM 759 N N . ASP A 1 99 ? 5.412 2.549 -23.637 1.00 85.94 99 ASP A N 1
ATOM 760 C CA . ASP A 1 99 ? 4.225 3.375 -23.383 1.00 85.94 99 ASP A CA 1
ATOM 761 C C . ASP A 1 99 ? 4.240 4.012 -21.984 1.00 85.94 99 ASP A C 1
ATOM 763 O O . ASP A 1 99 ? 3.206 4.425 -21.452 1.00 85.94 99 ASP A O 1
ATOM 767 N N . ILE A 1 100 ? 5.412 4.126 -21.352 1.00 84.62 100 ILE A N 1
ATOM 768 C CA . ILE A 1 100 ? 5.544 4.642 -19.982 1.00 84.62 100 ILE A CA 1
ATOM 769 C C . ILE A 1 100 ? 4.882 6.018 -19.798 1.00 84.62 100 ILE A C 1
ATOM 771 O O . ILE A 1 100 ? 4.201 6.256 -18.801 1.00 84.62 100 ILE A O 1
ATOM 775 N N . ALA A 1 101 ? 5.006 6.911 -20.784 1.00 86.62 101 ALA A N 1
ATOM 776 C CA . ALA A 1 101 ? 4.371 8.226 -20.744 1.00 86.62 101 ALA A CA 1
ATOM 777 C C . ALA A 1 101 ? 2.835 8.134 -20.741 1.00 86.62 101 ALA A C 1
ATOM 779 O O . ALA A 1 101 ? 2.162 8.973 -20.144 1.00 86.62 101 ALA A O 1
ATOM 780 N N . GLU A 1 102 ? 2.264 7.126 -21.399 1.00 86.44 102 GLU A N 1
ATOM 781 C CA . GLU A 1 102 ? 0.828 6.860 -21.365 1.00 86.44 102 GLU A CA 1
ATOM 782 C C . GLU A 1 102 ? 0.387 6.270 -20.032 1.00 86.44 102 GLU A C 1
ATOM 784 O O . GLU A 1 102 ? -0.602 6.737 -19.470 1.00 86.44 102 GLU A O 1
ATOM 789 N N . ALA A 1 103 ? 1.161 5.338 -19.473 1.00 86.12 103 ALA A N 1
ATOM 790 C CA . ALA A 1 103 ? 0.900 4.784 -18.149 1.00 86.12 103 ALA A CA 1
ATOM 791 C C . ALA A 1 103 ? 0.848 5.885 -17.071 1.00 86.12 103 ALA A C 1
ATOM 793 O O . ALA A 1 103 ? -0.062 5.904 -16.238 1.00 86.12 103 ALA A O 1
ATOM 794 N N . PHE A 1 104 ? 1.775 6.851 -17.119 1.00 85.31 104 PHE A N 1
ATOM 795 C CA . PHE A 1 104 ? 1.763 8.013 -16.224 1.00 85.31 104 PHE A CA 1
ATOM 796 C C . PHE A 1 104 ? 0.562 8.931 -16.464 1.00 85.31 104 PHE A C 1
ATOM 798 O O . PHE A 1 104 ? -0.070 9.358 -15.497 1.00 85.31 104 PHE A O 1
ATOM 805 N N . ARG A 1 105 ? 0.205 9.210 -17.726 1.00 87.69 105 ARG A N 1
ATOM 806 C CA . ARG A 1 105 ? -1.002 9.991 -18.051 1.00 87.69 105 ARG A CA 1
ATOM 807 C C . ARG A 1 105 ? -2.263 9.310 -17.522 1.00 87.69 105 ARG A C 1
ATOM 809 O O . ARG A 1 105 ? -3.083 9.973 -16.897 1.00 87.69 105 ARG A O 1
ATOM 816 N N . TYR A 1 106 ? -2.394 7.999 -17.714 1.00 85.25 106 TYR A N 1
ATOM 817 C CA . TYR A 1 106 ? -3.502 7.201 -17.188 1.00 85.25 106 TYR A CA 1
ATOM 818 C C . TYR A 1 106 ? -3.568 7.260 -15.655 1.00 85.25 106 TYR A C 1
ATOM 820 O O . TYR A 1 106 ? -4.634 7.485 -15.087 1.00 85.25 106 TYR A O 1
ATOM 828 N N . MET A 1 107 ? -2.427 7.151 -14.969 1.00 83.44 107 MET A N 1
ATOM 829 C CA . MET A 1 107 ? -2.359 7.294 -13.512 1.00 83.44 107 MET A CA 1
ATOM 830 C C . MET A 1 107 ? -2.810 8.688 -13.035 1.00 83.44 107 MET A C 1
ATOM 832 O O . MET A 1 107 ? -3.537 8.798 -12.049 1.00 83.44 107 MET A O 1
ATOM 836 N N . GLN A 1 108 ? -2.415 9.751 -13.742 1.00 85.06 108 GLN A N 1
ATOM 837 C CA . GLN A 1 108 ? -2.738 11.141 -13.393 1.00 85.06 108 GLN A CA 1
ATOM 838 C C . GLN A 1 108 ? -4.206 11.525 -13.630 1.00 85.06 108 GLN A C 1
ATOM 840 O O . GLN A 1 108 ? -4.667 12.505 -13.051 1.00 85.06 108 GLN A O 1
ATOM 845 N N . GLN A 1 109 ? -4.965 10.753 -14.419 1.00 85.81 109 GLN A N 1
ATOM 846 C CA . GLN A 1 109 ? -6.415 10.955 -14.586 1.00 85.81 109 GLN A CA 1
ATOM 847 C C . GLN A 1 109 ? -7.197 10.774 -13.270 1.00 85.81 109 GLN A C 1
ATOM 849 O O . GLN A 1 109 ? -8.363 11.152 -13.185 1.00 85.81 109 GLN A O 1
ATOM 854 N N . GLY A 1 110 ? -6.549 10.238 -12.229 1.00 67.38 110 GLY A N 1
ATOM 855 C CA . GLY A 1 110 ? -6.952 10.431 -10.839 1.00 67.38 110 GLY A CA 1
ATOM 856 C C . GLY A 1 110 ? -7.780 9.309 -10.224 1.00 67.38 110 GLY A C 1
ATOM 857 O O . GLY A 1 110 ? -7.958 9.332 -9.016 1.00 67.38 110 GLY A O 1
ATOM 858 N N . ASN A 1 111 ? -8.243 8.319 -10.999 1.00 72.00 111 ASN A N 1
ATOM 859 C CA . ASN A 1 111 ? -9.026 7.186 -10.476 1.00 72.00 111 ASN A CA 1
ATOM 860 C C . ASN A 1 111 ? -8.727 5.827 -11.159 1.00 72.00 111 ASN A C 1
ATOM 862 O O . ASN A 1 111 ? -9.665 5.127 -11.554 1.00 72.00 111 ASN A O 1
ATOM 866 N N . PRO A 1 112 ? -7.459 5.406 -11.335 1.00 78.94 112 PRO A N 1
ATOM 867 C CA . PRO A 1 112 ? -7.185 4.042 -11.776 1.00 78.94 112 PRO A CA 1
ATOM 868 C C . PRO A 1 112 ? -7.665 3.042 -10.712 1.00 78.94 112 PRO A C 1
ATOM 870 O O . PRO A 1 112 ? -7.296 3.133 -9.542 1.00 78.94 112 PRO A O 1
ATOM 873 N N . ILE A 1 113 ? -8.488 2.073 -11.115 1.00 85.94 113 ILE A N 1
ATOM 874 C CA . ILE A 1 113 ? -8.918 0.981 -10.233 1.00 85.94 113 ILE A CA 1
ATOM 875 C C . ILE A 1 113 ? -7.886 -0.144 -10.326 1.00 85.94 113 ILE A C 1
ATOM 877 O O . ILE A 1 113 ? -7.535 -0.587 -11.417 1.00 85.94 113 ILE A O 1
ATOM 881 N N . GLY A 1 114 ? -7.434 -0.647 -9.179 1.00 86.50 114 GLY A N 1
ATOM 882 C CA . GLY A 1 114 ? -6.510 -1.775 -9.112 1.00 86.50 114 GLY A CA 1
ATOM 883 C C . GLY A 1 114 ? -5.047 -1.368 -9.296 1.00 86.50 114 GLY A C 1
ATOM 884 O O . GLY A 1 114 ? -4.591 -0.393 -8.701 1.00 86.50 114 GLY A O 1
ATOM 885 N N . LYS A 1 115 ? -4.278 -2.155 -10.058 1.00 84.88 115 LYS A N 1
ATOM 886 C CA . LYS A 1 115 ? -2.824 -1.972 -10.205 1.00 84.88 115 LYS A CA 1
ATOM 887 C C . LYS A 1 115 ? -2.443 -1.675 -11.653 1.00 84.88 115 LYS A C 1
ATOM 889 O O . LYS A 1 115 ? -2.832 -2.410 -12.555 1.00 84.88 115 LYS A O 1
ATOM 894 N N . ILE A 1 116 ? -1.622 -0.647 -11.855 1.00 87.75 116 ILE A N 1
ATOM 895 C CA . ILE A 1 116 ? -0.957 -0.374 -13.134 1.00 87.75 116 ILE A CA 1
ATOM 896 C C . ILE A 1 116 ? 0.397 -1.090 -13.136 1.00 87.75 116 ILE A C 1
ATOM 898 O O . ILE A 1 116 ? 1.203 -0.882 -12.226 1.00 87.75 116 ILE A O 1
ATOM 902 N N . ASN A 1 117 ? 0.638 -1.920 -14.147 1.00 88.88 117 ASN A N 1
ATOM 903 C CA . ASN A 1 117 ? 1.892 -2.634 -14.362 1.00 88.88 117 ASN A CA 1
ATOM 904 C C . ASN A 1 117 ? 2.516 -2.223 -15.701 1.00 88.88 117 ASN A C 1
ATOM 906 O O . ASN A 1 117 ? 1.805 -1.991 -16.678 1.00 88.88 117 ASN A O 1
ATOM 910 N N . LEU A 1 118 ? 3.849 -2.211 -15.749 1.00 85.94 118 LEU A N 1
ATOM 911 C CA . LEU A 1 118 ? 4.619 -2.089 -16.986 1.00 85.94 118 LEU A CA 1
ATOM 912 C C . LEU A 1 118 ? 5.161 -3.468 -17.375 1.00 85.94 118 LEU A C 1
ATOM 914 O O . LEU A 1 118 ? 5.798 -4.138 -16.557 1.00 85.94 118 LEU A O 1
ATOM 918 N N . ARG A 1 119 ? 4.919 -3.899 -18.615 1.00 85.62 119 ARG A N 1
ATOM 919 C CA . ARG A 1 119 ? 5.609 -5.044 -19.208 1.00 85.62 119 ARG A CA 1
ATOM 920 C C . ARG A 1 119 ? 6.967 -4.569 -19.703 1.00 85.62 119 ARG A C 1
ATOM 922 O O . ARG A 1 119 ? 7.063 -3.822 -20.671 1.00 85.62 119 ARG A O 1
ATOM 929 N N . MET A 1 120 ? 8.017 -5.014 -19.025 1.00 83.44 120 MET A N 1
ATOM 930 C CA . MET A 1 120 ? 9.380 -4.813 -19.507 1.00 83.44 120 MET A CA 1
ATOM 931 C C . MET A 1 120 ? 9.623 -5.691 -20.745 1.00 83.44 120 MET A C 1
ATOM 933 O O . MET A 1 120 ? 9.110 -6.816 -20.771 1.00 83.44 120 MET A O 1
ATOM 937 N N . PRO A 1 121 ? 10.391 -5.221 -21.749 1.00 76.44 121 PRO A N 1
ATOM 938 C CA . PRO A 1 121 ? 10.744 -6.032 -22.907 1.00 76.44 121 PRO A CA 1
ATOM 939 C C . PRO A 1 121 ? 11.439 -7.320 -22.458 1.00 76.44 121 PRO A C 1
ATOM 941 O O . PRO A 1 121 ? 12.161 -7.329 -21.457 1.00 76.44 121 PRO A O 1
ATOM 944 N N . ASP A 1 122 ? 11.233 -8.415 -23.188 1.00 64.44 122 ASP A N 1
ATOM 945 C CA . ASP A 1 122 ? 11.968 -9.650 -22.933 1.00 64.44 122 ASP A CA 1
ATOM 946 C C . ASP A 1 122 ? 13.472 -9.379 -23.111 1.00 64.44 122 ASP A C 1
ATOM 948 O O . ASP A 1 122 ? 13.910 -8.898 -24.152 1.00 64.44 122 ASP A O 1
ATOM 952 N N . GLY A 1 123 ? 14.251 -9.626 -22.055 1.00 53.78 123 GLY A N 1
ATOM 953 C CA . GLY A 1 123 ? 15.647 -9.210 -21.922 1.00 53.78 123 GLY A CA 1
ATOM 954 C C . GLY A 1 123 ? 16.630 -9.849 -22.904 1.00 53.78 123 GLY A C 1
ATOM 955 O O . GLY A 1 123 ? 17.475 -10.639 -22.496 1.00 53.78 123 GLY A O 1
ATOM 956 N N . SER A 1 124 ? 16.609 -9.436 -24.170 1.00 49.69 124 SER A N 1
ATOM 957 C CA . SER A 1 124 ? 17.830 -9.389 -24.983 1.00 49.69 124 SER A CA 1
ATOM 958 C C . SER A 1 124 ? 18.627 -8.101 -24.747 1.00 49.69 124 SER A C 1
ATOM 960 O O . SER A 1 124 ? 19.740 -7.972 -25.247 1.00 49.69 124 SER A O 1
ATOM 962 N N . CYS A 1 125 ? 18.092 -7.146 -23.982 1.00 50.16 125 CYS A N 1
ATOM 963 C CA . CYS A 1 125 ? 18.812 -5.953 -23.557 1.00 50.16 125 CYS A CA 1
ATOM 964 C C . CYS A 1 125 ? 19.122 -6.033 -22.058 1.00 50.16 125 CYS A C 1
ATOM 966 O O . CYS A 1 125 ? 18.295 -5.698 -21.211 1.00 50.16 125 CYS A O 1
ATOM 968 N N . VAL A 1 126 ? 20.336 -6.482 -21.737 1.00 57.19 126 VAL A N 1
ATOM 969 C CA . VAL A 1 126 ? 20.998 -6.084 -20.490 1.00 57.19 126 VAL A CA 1
ATOM 970 C C . VAL A 1 126 ? 21.045 -4.548 -20.505 1.00 57.19 126 VAL A C 1
ATOM 972 O O . VAL A 1 126 ? 21.528 -4.001 -21.505 1.00 57.19 126 VAL A O 1
ATOM 975 N N . PRO A 1 127 ? 20.505 -3.844 -19.491 1.00 60.06 127 PRO A N 1
ATOM 976 C CA . PRO A 1 127 ? 20.655 -2.396 -19.386 1.00 60.06 127 PRO A CA 1
ATOM 977 C C . PRO A 1 127 ? 22.129 -2.014 -19.542 1.00 60.06 127 PRO A C 1
ATOM 979 O O . PRO A 1 127 ? 22.996 -2.716 -19.029 1.00 60.06 127 PRO A O 1
ATOM 982 N N . GLU A 1 128 ? 22.444 -0.924 -20.246 1.00 61.34 128 GLU A N 1
ATOM 983 C CA . GLU A 1 128 ? 23.849 -0.539 -20.479 1.00 61.34 128 GLU A CA 1
ATOM 984 C C . GLU A 1 128 ? 24.629 -0.375 -19.160 1.00 61.34 128 GLU A C 1
ATOM 986 O O . GLU A 1 128 ? 25.804 -0.717 -19.095 1.00 61.34 128 GLU A O 1
ATOM 991 N N . SER A 1 129 ? 23.939 0.042 -18.091 1.00 62.41 129 SER A N 1
ATOM 992 C CA . SER A 1 129 ? 24.465 0.134 -16.723 1.00 62.41 129 SER A CA 1
ATOM 993 C C . SER A 1 129 ? 24.953 -1.196 -16.150 1.00 62.41 129 SER A C 1
ATOM 995 O O . SER A 1 129 ? 25.894 -1.226 -15.366 1.00 62.41 129 SER A O 1
ATOM 997 N N . ASP A 1 130 ? 24.319 -2.302 -16.532 1.00 65.88 130 ASP A N 1
ATOM 998 C CA . ASP A 1 130 ? 24.592 -3.619 -15.957 1.00 65.88 130 ASP A CA 1
ATOM 999 C C . ASP A 1 130 ? 25.719 -4.321 -16.727 1.00 65.88 130 ASP A C 1
ATOM 1001 O O . ASP A 1 130 ? 26.389 -5.200 -16.187 1.00 65.88 130 ASP A O 1
ATOM 1005 N N . LYS A 1 131 ? 25.981 -3.898 -17.974 1.00 71.38 131 LYS A N 1
ATOM 1006 C CA . LYS A 1 131 ? 27.109 -4.393 -18.777 1.00 71.38 131 LYS A CA 1
ATOM 1007 C C . LYS A 1 131 ? 28.455 -4.041 -18.154 1.00 71.38 131 LYS A C 1
ATOM 1009 O O . LYS A 1 131 ? 29.369 -4.851 -18.227 1.00 71.38 131 LYS A O 1
ATOM 1014 N N . GLU A 1 132 ? 28.574 -2.869 -17.534 1.00 77.00 132 GLU A N 1
ATOM 1015 C CA . GLU A 1 132 ? 29.819 -2.430 -16.895 1.00 77.00 132 GLU A CA 1
ATOM 1016 C C . GLU A 1 132 ? 30.189 -3.339 -15.712 1.00 77.00 132 GLU A C 1
ATOM 1018 O O . GLU A 1 132 ? 31.318 -3.820 -15.630 1.00 77.00 132 GLU A O 1
ATOM 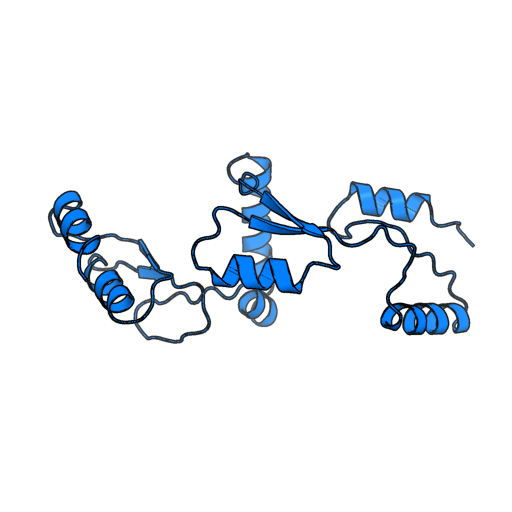1023 N N . ILE A 1 133 ? 29.204 -3.690 -14.879 1.00 76.06 133 ILE A N 1
ATOM 1024 C CA . ILE A 1 133 ? 29.371 -4.609 -13.742 1.00 76.06 133 ILE A CA 1
ATOM 1025 C C . ILE A 1 133 ? 29.715 -6.027 -14.222 1.00 76.06 133 ILE A C 1
ATOM 1027 O O . ILE A 1 133 ? 30.596 -6.678 -13.656 1.00 76.06 133 ILE A O 1
ATOM 1031 N N . ILE A 1 134 ? 29.046 -6.508 -15.278 1.00 76.94 134 ILE A N 1
ATOM 1032 C CA . ILE A 1 134 ? 29.341 -7.815 -15.886 1.00 76.94 134 ILE A CA 1
ATOM 1033 C C . ILE A 1 134 ? 30.791 -7.849 -16.383 1.00 76.94 134 ILE A C 1
ATOM 1035 O O . ILE A 1 134 ? 31.535 -8.753 -16.008 1.00 76.94 134 ILE A O 1
ATOM 1039 N N . CYS A 1 135 ? 31.210 -6.840 -17.152 1.00 77.00 135 CYS A N 1
ATOM 1040 C CA . CYS A 1 135 ? 32.567 -6.737 -17.686 1.00 77.00 135 CYS A CA 1
ATOM 1041 C C . CYS A 1 135 ? 33.631 -6.665 -16.581 1.00 77.00 135 CYS A C 1
ATOM 1043 O O . CYS A 1 135 ? 34.673 -7.306 -16.700 1.00 77.00 135 CYS A O 1
ATOM 1045 N N . GLU A 1 136 ? 33.385 -5.917 -15.500 1.00 83.06 136 GLU A N 1
ATOM 1046 C CA . GLU A 1 136 ? 34.305 -5.829 -14.358 1.00 83.06 136 GLU A CA 1
ATOM 1047 C C . GLU A 1 136 ? 34.518 -7.201 -13.703 1.00 83.06 136 GLU A C 1
ATOM 1049 O O . GLU A 1 136 ? 35.646 -7.602 -13.412 1.00 83.06 136 GLU A O 1
ATOM 1054 N N . HIS A 1 137 ? 33.437 -7.955 -13.507 1.00 75.00 137 HIS A N 1
ATOM 1055 C CA . HIS A 1 137 ? 33.495 -9.261 -12.858 1.00 75.00 137 HIS A CA 1
ATOM 1056 C C . HIS A 1 137 ? 34.122 -10.324 -13.771 1.00 75.00 137 HIS A C 1
ATOM 1058 O O . HIS A 1 137 ? 34.897 -11.156 -13.297 1.00 75.00 137 HIS A O 1
ATOM 1064 N N . GLU A 1 138 ? 33.865 -10.272 -15.080 1.00 83.50 138 GLU A N 1
ATOM 1065 C CA . GLU A 1 138 ? 34.553 -11.119 -16.062 1.00 83.50 138 GLU A CA 1
ATOM 1066 C C . GLU A 1 138 ? 36.055 -10.806 -16.138 1.00 83.50 138 GLU A C 1
ATOM 1068 O O . GLU A 1 138 ? 36.875 -11.726 -16.153 1.00 83.50 138 GLU A O 1
ATOM 1073 N N . ALA A 1 139 ? 36.440 -9.526 -16.095 1.00 82.06 139 ALA A N 1
ATOM 1074 C CA . ALA A 1 139 ? 37.842 -9.105 -16.044 1.00 82.06 139 ALA A CA 1
ATOM 1075 C C . ALA A 1 139 ? 38.551 -9.552 -14.751 1.00 82.06 139 ALA A C 1
ATOM 1077 O O . ALA A 1 139 ? 39.752 -9.825 -14.769 1.00 82.06 139 ALA A O 1
ATOM 1078 N N . ALA A 1 140 ? 37.811 -9.693 -13.647 1.00 87.06 140 ALA A N 1
ATOM 1079 C CA . ALA A 1 140 ? 38.288 -10.285 -12.396 1.00 87.06 140 ALA A CA 1
ATOM 1080 C C 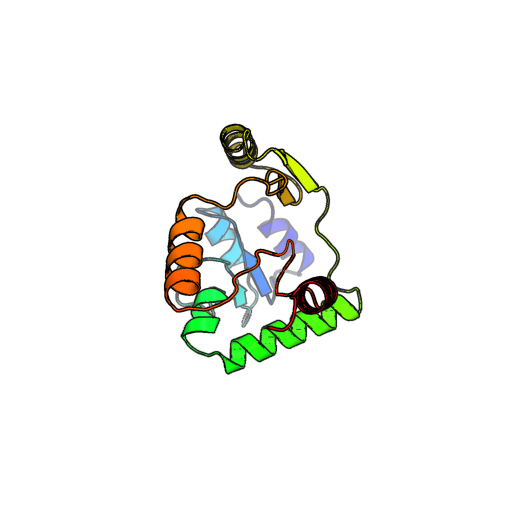. ALA A 1 140 ? 38.376 -11.829 -12.429 1.00 87.06 140 ALA A C 1
ATOM 1082 O O . ALA A 1 140 ? 38.747 -12.446 -11.429 1.00 87.06 140 ALA A O 1
ATOM 1083 N N . GLY A 1 141 ? 38.062 -12.465 -13.565 1.00 82.50 141 GLY A N 1
ATOM 1084 C CA . GLY A 1 141 ? 38.144 -13.914 -13.758 1.00 82.50 141 GLY A CA 1
ATOM 1085 C C . GLY A 1 141 ? 36.890 -14.686 -13.338 1.00 82.50 141 GLY A C 1
ATOM 1086 O O . GLY A 1 141 ? 36.931 -15.916 -13.272 1.00 82.50 141 GLY A O 1
ATOM 1087 N N . CYS A 1 142 ? 35.776 -14.005 -13.054 1.00 75.56 142 CYS A N 1
ATOM 1088 C CA . CYS A 1 142 ? 34.503 -14.656 -12.756 1.00 75.56 142 CYS A CA 1
ATOM 1089 C C . CYS A 1 142 ? 33.768 -15.042 -14.047 1.00 75.56 142 CYS A C 1
ATOM 1091 O O . CYS A 1 142 ? 33.695 -14.263 -14.992 1.00 75.56 142 CYS A O 1
ATOM 1093 N N . HIS A 1 143 ? 33.135 -16.217 -14.072 1.00 76.75 143 HIS A N 1
ATOM 1094 C CA . HIS A 1 143 ? 32.136 -16.513 -15.098 1.00 76.75 143 HIS A CA 1
ATOM 1095 C C . HIS A 1 143 ? 30.806 -15.871 -14.700 1.00 76.75 143 HIS A C 1
ATOM 1097 O O . HIS A 1 143 ? 30.190 -16.275 -13.710 1.00 76.75 143 HIS A O 1
ATOM 1103 N N . VAL A 1 144 ? 30.370 -14.867 -15.458 1.00 76.25 144 VAL A N 1
ATOM 1104 C CA . VAL A 1 144 ? 29.120 -14.152 -15.201 1.00 76.25 144 VAL A CA 1
ATOM 1105 C C . VAL A 1 144 ? 28.068 -14.612 -16.202 1.00 76.25 144 VAL A C 1
ATOM 1107 O O . VAL A 1 144 ? 28.262 -14.547 -17.411 1.00 76.25 144 VAL A O 1
ATOM 1110 N N . GLN A 1 145 ? 26.927 -15.084 -15.700 1.00 74.31 145 GLN A N 1
ATOM 1111 C CA . GLN A 1 145 ? 25.787 -15.456 -16.533 1.00 74.31 145 GLN A CA 1
ATOM 1112 C C . GLN A 1 145 ? 24.532 -14.748 -16.034 1.00 74.31 145 GLN A C 1
ATOM 1114 O O . GLN A 1 145 ? 24.058 -14.986 -14.922 1.00 74.31 145 GLN A O 1
ATOM 1119 N N . CYS A 1 146 ? 23.952 -13.904 -16.881 1.00 72.00 146 CYS A N 1
ATOM 1120 C CA . CYS A 1 146 ? 22.656 -13.300 -16.605 1.00 72.00 146 CYS A CA 1
ATOM 1121 C C . CYS A 1 146 ? 21.551 -14.333 -16.832 1.00 72.00 146 CYS A C 1
ATOM 1123 O O . CYS A 1 146 ? 21.360 -14.818 -17.949 1.00 72.00 146 CYS A O 1
ATOM 1125 N N . VAL A 1 147 ? 20.795 -14.654 -15.781 1.00 72.25 147 VAL A N 1
ATOM 1126 C CA . VAL A 1 147 ? 19.630 -15.536 -15.884 1.00 72.25 147 VAL A CA 1
ATOM 1127 C C . VAL A 1 147 ? 18.357 -14.747 -15.614 1.00 72.25 147 VAL A C 1
ATOM 1129 O O . VAL A 1 147 ? 18.249 -14.016 -14.631 1.00 72.25 147 VAL A O 1
ATOM 1132 N N . ARG A 1 148 ? 17.359 -14.925 -16.481 1.00 70.94 148 ARG A N 1
ATOM 1133 C CA . ARG A 1 148 ? 16.026 -14.344 -16.310 1.00 70.94 148 ARG A CA 1
ATOM 1134 C C . ARG A 1 148 ? 15.356 -14.908 -15.053 1.00 70.94 148 ARG A C 1
ATOM 1136 O O . ARG A 1 148 ? 15.193 -16.120 -14.927 1.00 70.94 148 ARG A O 1
ATOM 1143 N N . GLY A 1 149 ? 14.892 -14.038 -14.157 1.00 73.00 149 GLY A N 1
ATOM 1144 C CA . GLY A 1 149 ? 14.208 -14.479 -12.946 1.00 73.00 149 GLY A CA 1
ATOM 1145 C C . GLY A 1 149 ? 13.896 -13.363 -11.956 1.00 73.00 149 GLY A C 1
ATOM 1146 O O . GLY A 1 149 ? 14.210 -12.202 -12.179 1.00 73.00 149 GLY A O 1
ATOM 1147 N N . ILE A 1 150 ? 13.267 -13.742 -10.844 1.00 71.50 150 ILE A N 1
ATOM 1148 C CA . ILE A 1 150 ? 13.038 -12.873 -9.683 1.00 71.50 150 ILE A CA 1
ATOM 1149 C C . ILE A 1 150 ? 13.830 -13.499 -8.543 1.00 71.50 150 ILE A C 1
ATOM 1151 O O . ILE A 1 150 ? 13.589 -14.663 -8.228 1.00 71.50 150 ILE A O 1
ATOM 1155 N N . VAL A 1 151 ? 14.738 -12.749 -7.917 1.00 75.50 151 VAL A N 1
ATOM 1156 C CA . VAL A 1 151 ? 15.598 -13.267 -6.833 1.00 75.50 151 VAL A CA 1
ATOM 1157 C C . VAL A 1 151 ? 14.772 -13.733 -5.626 1.00 75.50 151 VAL A C 1
ATOM 1159 O O . VAL A 1 151 ? 15.113 -14.715 -4.979 1.00 75.50 151 VAL A O 1
ATOM 1162 N N . ALA A 1 152 ? 13.620 -13.104 -5.377 1.00 71.19 152 ALA A N 1
ATOM 1163 C CA . ALA A 1 152 ? 12.676 -13.524 -4.341 1.00 71.19 152 ALA A CA 1
ATOM 1164 C C . ALA A 1 152 ? 11.866 -14.793 -4.690 1.00 71.19 152 ALA A C 1
ATOM 1166 O O . ALA A 1 152 ? 11.143 -15.301 -3.837 1.00 71.19 152 ALA A O 1
ATOM 1167 N N . SER A 1 153 ? 11.946 -15.310 -5.924 1.00 80.44 153 SER A N 1
ATOM 1168 C CA . SER A 1 153 ? 11.233 -16.524 -6.340 1.00 80.44 153 SER A CA 1
ATOM 1169 C C . SER A 1 153 ? 12.142 -17.754 -6.226 1.00 80.44 153 SER A C 1
ATOM 1171 O O . SER A 1 153 ? 13.076 -17.899 -7.022 1.00 80.44 153 SER A O 1
ATOM 1173 N N . PRO A 1 154 ? 11.857 -18.707 -5.312 1.00 81.00 154 PRO A N 1
ATOM 1174 C CA . PRO A 1 154 ? 12.696 -19.892 -5.135 1.00 81.00 154 PRO A CA 1
ATOM 1175 C C . PRO A 1 154 ? 12.807 -20.757 -6.396 1.00 81.00 154 PRO A C 1
ATOM 1177 O O . PRO A 1 154 ? 13.811 -21.437 -6.593 1.00 81.00 154 PRO A O 1
ATOM 1180 N N . THR A 1 155 ? 11.789 -20.754 -7.263 1.00 84.69 155 THR A N 1
ATOM 1181 C CA . THR A 1 155 ? 11.820 -21.492 -8.536 1.00 84.69 155 THR A CA 1
ATOM 1182 C C . THR A 1 155 ? 12.767 -20.845 -9.539 1.00 84.69 155 THR A C 1
ATOM 1184 O O . THR A 1 155 ? 13.524 -21.553 -10.199 1.00 84.69 155 THR A O 1
ATOM 1187 N N . HIS A 1 156 ? 12.775 -19.513 -9.619 1.00 85.06 156 HIS A N 1
ATOM 1188 C CA . HIS A 1 156 ? 13.675 -18.778 -10.504 1.00 85.06 156 HIS A CA 1
ATOM 1189 C C . HIS A 1 156 ? 15.126 -18.877 -10.034 1.00 85.06 156 HIS A C 1
ATOM 1191 O O . HIS A 1 156 ? 16.004 -19.112 -10.857 1.00 85.06 156 HIS A O 1
ATOM 1197 N N . VAL A 1 157 ? 15.372 -18.801 -8.722 1.00 81.69 157 VAL A N 1
ATOM 1198 C CA . VAL A 1 157 ? 16.716 -19.001 -8.155 1.00 81.69 157 VAL A CA 1
ATOM 1199 C C . VAL A 1 157 ? 17.231 -20.408 -8.455 1.00 81.69 157 VAL A C 1
ATOM 1201 O O . VAL A 1 157 ? 18.351 -20.559 -8.934 1.00 81.69 157 VAL A O 1
ATOM 1204 N N . ARG A 1 158 ? 16.410 -21.449 -8.252 1.00 87.19 158 ARG A N 1
ATOM 1205 C CA . ARG A 1 158 ? 16.803 -22.830 -8.589 1.00 87.19 158 ARG A CA 1
ATOM 1206 C C . ARG A 1 158 ? 17.110 -23.002 -10.076 1.00 87.19 158 ARG A C 1
ATOM 1208 O O . ARG A 1 158 ? 18.114 -23.625 -10.404 1.00 87.19 158 ARG A O 1
ATOM 1215 N N . SER A 1 159 ? 16.285 -22.423 -10.948 1.00 84.06 159 SER A N 1
ATOM 1216 C CA . SER A 1 159 ? 16.519 -22.424 -12.397 1.00 84.06 159 SER A CA 1
ATOM 1217 C C . SER A 1 159 ? 17.835 -21.724 -12.760 1.00 84.06 159 SER A C 1
ATOM 1219 O O . SER A 1 159 ? 18.621 -22.247 -13.550 1.00 84.06 159 SER A O 1
ATOM 1221 N N . ALA A 1 160 ? 18.130 -20.581 -12.134 1.00 81.38 160 ALA A N 1
ATOM 1222 C CA . ALA A 1 160 ? 19.386 -19.867 -12.337 1.00 81.38 160 ALA A CA 1
ATOM 1223 C C . ALA A 1 160 ? 20.600 -20.702 -11.927 1.00 81.38 160 ALA A C 1
ATOM 1225 O O . ALA A 1 160 ? 21.503 -20.893 -12.735 1.00 81.38 160 ALA A O 1
ATOM 1226 N N . VAL A 1 161 ? 20.571 -21.302 -10.736 1.00 83.75 161 VAL A N 1
ATOM 1227 C CA . VAL A 1 161 ? 21.654 -22.171 -10.254 1.00 83.75 161 VAL A CA 1
ATOM 1228 C C . VAL A 1 161 ? 21.851 -23.394 -11.155 1.00 83.75 161 VAL A C 1
ATOM 1230 O O . VAL A 1 161 ? 22.990 -23.777 -11.403 1.00 83.75 161 VAL A O 1
ATOM 1233 N N . SER A 1 162 ? 20.776 -23.996 -11.679 1.00 83.19 162 SER A N 1
ATOM 1234 C CA . SER A 1 162 ? 20.893 -25.143 -12.594 1.00 83.19 162 SER A CA 1
ATOM 1235 C C . SER A 1 162 ? 21.467 -24.793 -13.968 1.00 83.19 162 SER A C 1
ATOM 1237 O O . SER A 1 162 ? 22.005 -25.672 -14.635 1.00 83.19 162 SER A O 1
ATOM 1239 N N . ASN A 1 163 ? 21.348 -23.532 -14.391 1.00 76.50 163 ASN A N 1
ATOM 1240 C CA . ASN A 1 163 ? 21.865 -23.058 -15.673 1.00 76.50 163 ASN A CA 1
ATOM 1241 C C . ASN A 1 163 ? 23.322 -22.587 -15.595 1.00 76.50 163 ASN A C 1
ATOM 1243 O O . ASN A 1 163 ? 23.986 -22.558 -16.631 1.00 76.50 163 ASN A O 1
ATOM 1247 N N . CYS A 1 164 ? 23.826 -22.264 -14.399 1.00 72.19 164 CYS A N 1
ATOM 1248 C CA . CYS A 1 164 ? 25.233 -21.939 -14.196 1.00 72.19 164 CYS A CA 1
ATOM 1249 C C . CYS A 1 164 ? 26.103 -23.177 -14.450 1.00 72.19 164 CYS A C 1
ATOM 1251 O O . CYS A 1 164 ? 26.047 -24.165 -13.710 1.00 72.19 164 CYS A O 1
ATOM 1253 N N . LYS A 1 165 ? 26.955 -23.117 -15.476 1.00 64.50 165 LYS A N 1
ATOM 1254 C CA . LYS A 1 165 ? 28.004 -24.124 -15.668 1.00 64.50 165 LYS A CA 1
ATOM 1255 C C . LYS A 1 165 ? 29.024 -23.972 -14.539 1.00 64.50 165 LYS A C 1
ATOM 1257 O O . LYS A 1 165 ? 29.504 -22.870 -14.286 1.00 64.50 165 LYS A O 1
ATOM 1262 N N . ARG A 1 166 ? 29.329 -25.068 -13.834 1.00 57.44 166 ARG A N 1
ATOM 1263 C CA . ARG A 1 166 ? 30.468 -25.078 -12.903 1.00 57.44 166 ARG A CA 1
ATOM 1264 C C . ARG A 1 166 ? 31.758 -24.866 -13.712 1.00 57.44 166 ARG A C 1
ATOM 1266 O O . ARG A 1 166 ? 31.794 -25.359 -14.842 1.00 57.44 166 ARG A O 1
ATOM 1273 N N . PRO A 1 167 ? 32.744 -24.133 -13.170 1.00 56.25 167 PRO A N 1
ATOM 1274 C CA . PRO A 1 167 ? 34.042 -23.975 -13.818 1.00 56.25 167 PRO A CA 1
ATOM 1275 C C . PRO A 1 167 ? 34.706 -25.329 -14.092 1.00 56.25 167 PRO A C 1
ATOM 1277 O O . PRO A 1 167 ? 34.476 -26.275 -13.297 1.00 56.25 167 PRO A O 1
#

Sequence (167 aa):
VQAFCSPLMEATGGRGADIVSNSLAGPLLHASWACVAPFGKIIEPGNHSFKIAFFGMDLFQIYLDNVMIYDSVIKRITELYNQGNIIPIRPVTLFEAHDIAEAFRYMQQGNPIGKINLRMPDGSCVPESDKEIICEHEAAGCHVQCVRGIVASPTHVRSAVSNCKRP

Secondary structure (DSSP, 8-state):
--TTHHHHHHHTTT--EEEEE----THHHHHHHHTEEEEEEEEESSS---SSSEEE--HHHHHHH-HHHHHHHHHHHHHHHHTT-S---S-EEEEEGGGHHHHHHHHHTS---SEEEEEPPPSS---HHHHHHHHHHHHTT-------S-TT-HHHHHHHHHHS---

InterPro domains:
  IPR036291 NAD(P)-binding domain superfamily [SSF51735] (6-78)

Radius of gyration: 23.01 Å; chains: 1; bounding box: 63×45×47 Å